Protein AF-A0A4S2H4T8-F1 (afdb_monomer_lite)

Structure (mmCIF, N/CA/C/O backbone):
data_AF-A0A4S2H4T8-F1
#
_entry.id   AF-A0A4S2H4T8-F1
#
loop_
_atom_site.group_PDB
_atom_site.id
_atom_site.type_symbol
_atom_site.label_atom_id
_atom_site.label_alt_id
_atom_site.label_comp_id
_atom_site.label_asym_id
_atom_site.label_entity_id
_atom_site.label_seq_id
_atom_site.pdbx_PDB_ins_code
_atom_site.Cartn_x
_atom_site.Cartn_y
_atom_site.Cartn_z
_atom_site.occupancy
_atom_site.B_iso_or_equiv
_atom_site.auth_seq_id
_atom_site.auth_comp_id
_atom_site.auth_asym_id
_atom_site.auth_atom_id
_atom_site.pdbx_PDB_model_num
ATOM 1 N N . MET A 1 1 ? -15.636 -6.751 12.482 1.00 60.91 1 MET A N 1
ATOM 2 C CA . MET A 1 1 ? -16.342 -6.645 11.187 1.00 60.91 1 MET A CA 1
ATOM 3 C C . MET A 1 1 ? -15.515 -7.382 10.148 1.00 60.91 1 MET A C 1
ATOM 5 O O . MET A 1 1 ? -14.313 -7.495 10.349 1.00 60.91 1 MET A O 1
ATOM 9 N N . SER A 1 2 ? -16.144 -7.923 9.103 1.00 75.00 2 SER A N 1
ATOM 10 C CA . SER A 1 2 ? -15.453 -8.589 7.992 1.00 75.00 2 SER A CA 1
ATOM 11 C C . SER A 1 2 ? -15.253 -7.618 6.833 1.00 75.00 2 SER A C 1
ATOM 13 O O . SER A 1 2 ? -16.193 -6.942 6.417 1.00 75.00 2 SER A O 1
ATOM 15 N N . ILE A 1 3 ? -14.051 -7.590 6.278 1.00 83.56 3 ILE A N 1
ATOM 16 C CA . ILE A 1 3 ? -13.720 -6.904 5.033 1.00 83.56 3 ILE A CA 1
ATOM 17 C C . ILE A 1 3 ? -14.427 -7.636 3.894 1.00 83.56 3 ILE A C 1
ATOM 19 O O . ILE A 1 3 ? -14.322 -8.852 3.773 1.00 83.56 3 ILE A O 1
ATOM 23 N N . THR A 1 4 ? -15.158 -6.902 3.063 1.00 85.06 4 THR A N 1
ATOM 24 C CA . THR A 1 4 ? -15.924 -7.460 1.932 1.00 85.06 4 THR A CA 1
ATOM 25 C C . THR A 1 4 ? -15.421 -6.983 0.573 1.00 85.06 4 THR A C 1
ATOM 27 O O . THR A 1 4 ? -15.875 -7.456 -0.462 1.00 85.06 4 THR A O 1
ATOM 30 N N . SER A 1 5 ? -14.493 -6.027 0.563 1.00 86.88 5 SER A N 1
ATOM 31 C CA . SER A 1 5 ? -13.950 -5.398 -0.640 1.00 86.88 5 SER A CA 1
ATOM 32 C C . SER A 1 5 ? -12.641 -4.707 -0.293 1.00 86.88 5 SER A C 1
ATOM 34 O O . SER A 1 5 ? -12.550 -4.108 0.780 1.00 86.88 5 SER A O 1
ATOM 36 N N . ILE A 1 6 ? -11.668 -4.713 -1.202 1.00 87.38 6 ILE A N 1
ATOM 37 C CA . ILE A 1 6 ? -10.459 -3.877 -1.080 1.00 87.38 6 ILE A CA 1
ATOM 38 C C . ILE A 1 6 ? -10.477 -2.664 -2.010 1.00 87.38 6 ILE A C 1
ATOM 40 O O . ILE A 1 6 ? -9.468 -1.990 -2.197 1.00 87.38 6 ILE A O 1
ATOM 44 N N . LYS A 1 7 ? -11.628 -2.368 -2.614 1.00 88.00 7 LYS A N 1
ATOM 45 C CA . LYS A 1 7 ? -11.803 -1.124 -3.360 1.00 88.00 7 LYS A CA 1
ATOM 46 C C . LYS A 1 7 ? -11.880 0.034 -2.362 1.00 88.00 7 LYS A C 1
ATOM 48 O O . LYS A 1 7 ? -12.702 -0.050 -1.444 1.00 88.00 7 LYS A O 1
ATOM 53 N N . PRO A 1 8 ? -11.086 1.103 -2.546 1.00 85.75 8 PRO A N 1
ATOM 54 C CA . PRO A 1 8 ? -11.212 2.285 -1.711 1.00 85.75 8 PRO A CA 1
ATOM 55 C C . PRO A 1 8 ? -12.629 2.868 -1.796 1.00 85.75 8 PRO A C 1
ATOM 57 O O . PRO A 1 8 ? -13.191 2.985 -2.891 1.00 85.75 8 PRO A O 1
ATOM 60 N N . GLY A 1 9 ? -13.198 3.204 -0.643 1.00 84.56 9 GLY A N 1
ATOM 61 C CA . GLY A 1 9 ? -14.524 3.789 -0.487 1.00 84.56 9 GLY A CA 1
ATOM 62 C C . GLY A 1 9 ? -14.617 5.258 -0.932 1.00 84.56 9 GLY A C 1
ATOM 63 O O . GLY A 1 9 ? -13.674 5.814 -1.504 1.00 84.56 9 GLY A O 1
ATOM 64 N N . PRO A 1 10 ? -15.766 5.913 -0.688 1.00 81.00 10 PRO A N 1
ATOM 65 C CA . PRO A 1 10 ? -15.984 7.318 -1.044 1.00 81.00 10 PRO A CA 1
ATOM 66 C C . PRO A 1 10 ? -15.110 8.292 -0.241 1.00 81.00 10 PRO A C 1
ATOM 68 O O . PRO A 1 10 ? -14.801 9.370 -0.734 1.00 81.00 10 PRO A O 1
ATOM 71 N N . ASP A 1 11 ? -14.670 7.904 0.957 1.00 79.62 11 ASP A N 1
ATOM 72 C CA . ASP A 1 11 ? -13.772 8.702 1.800 1.00 79.62 11 ASP A CA 1
ATOM 73 C C . ASP A 1 11 ? -12.288 8.546 1.442 1.00 79.62 11 ASP A C 1
ATOM 75 O O . ASP A 1 11 ? -11.432 9.188 2.055 1.00 79.62 11 ASP A O 1
ATOM 79 N N . ALA A 1 12 ? -11.973 7.698 0.459 1.00 85.69 12 ALA A N 1
ATOM 80 C CA . ALA A 1 12 ? -10.613 7.517 -0.014 1.00 85.69 12 ALA A CA 1
ATOM 81 C C . ALA A 1 12 ? -10.083 8.808 -0.638 1.00 85.69 12 ALA A C 1
ATOM 83 O O . ALA A 1 12 ? -10.748 9.433 -1.467 1.00 85.69 12 ALA A O 1
ATOM 84 N N . ILE A 1 13 ? -8.850 9.155 -0.303 1.00 85.38 13 ILE A N 1
ATOM 85 C CA . ILE A 1 13 ? -8.164 10.298 -0.893 1.00 85.38 13 ILE A CA 1
ATOM 86 C C . ILE A 1 13 ? -7.398 9.826 -2.114 1.00 85.38 13 ILE A C 1
ATOM 88 O O . ILE A 1 13 ? -6.761 8.777 -2.079 1.00 85.38 13 ILE A O 1
ATOM 92 N N . GLU A 1 14 ? -7.449 10.599 -3.189 1.00 83.56 14 GLU A N 1
ATOM 93 C CA . GLU A 1 14 ? -6.608 10.376 -4.354 1.00 83.56 14 GLU A CA 1
ATOM 94 C C . GLU A 1 14 ? -5.377 11.278 -4.301 1.00 83.56 14 GLU A C 1
ATOM 96 O O . GLU A 1 14 ? -5.486 12.490 -4.136 1.00 83.56 14 GLU A O 1
ATOM 101 N N . TYR A 1 15 ? -4.206 10.673 -4.461 1.00 75.81 15 TYR A N 1
ATOM 102 C CA . TYR A 1 15 ? -2.926 11.352 -4.543 1.00 75.81 15 TYR A CA 1
ATOM 103 C C . TYR A 1 15 ? -2.113 10.727 -5.680 1.00 75.81 15 TYR A C 1
ATOM 105 O O . TYR A 1 15 ? -1.809 9.538 -5.650 1.00 75.81 15 TYR A O 1
ATOM 113 N N . PHE A 1 16 ? -1.824 11.500 -6.734 1.00 71.50 16 PHE A N 1
ATOM 114 C CA . PHE A 1 16 ? -1.071 11.052 -7.921 1.00 71.50 16 PHE A CA 1
ATOM 115 C C . PHE A 1 16 ? -1.542 9.725 -8.551 1.00 71.50 16 PHE A C 1
ATOM 117 O O . PHE A 1 16 ? -0.737 8.906 -8.992 1.00 71.50 16 PHE A O 1
ATOM 124 N N . GLY A 1 17 ? -2.858 9.506 -8.632 1.00 73.31 17 GLY A N 1
ATOM 125 C CA . GLY A 1 17 ? -3.422 8.271 -9.191 1.00 73.31 17 GLY A CA 1
ATOM 126 C C . GLY A 1 17 ? -3.312 7.058 -8.258 1.00 73.31 17 GLY A C 1
ATOM 127 O O . GLY A 1 17 ? -3.576 5.926 -8.686 1.00 73.31 17 GLY A O 1
ATOM 128 N N . VAL A 1 18 ? -2.947 7.287 -6.994 1.00 80.69 18 VAL A N 1
ATOM 129 C CA . VAL A 1 18 ? -3.043 6.338 -5.887 1.00 80.69 18 VAL A CA 1
ATOM 130 C C . VAL A 1 18 ? -4.202 6.757 -4.993 1.00 80.69 18 VAL A C 1
ATOM 132 O O . VAL A 1 18 ? -4.231 7.863 -4.462 1.00 80.69 18 VAL A O 1
ATOM 135 N N . ARG A 1 19 ? -5.177 5.869 -4.816 1.00 88.75 19 ARG A N 1
ATOM 136 C CA . ARG A 1 19 ? -6.284 6.076 -3.880 1.00 88.75 19 ARG A CA 1
ATOM 137 C C . ARG A 1 19 ? -5.972 5.395 -2.560 1.00 88.75 19 ARG A C 1
ATOM 139 O O . ARG A 1 19 ? -5.690 4.200 -2.553 1.00 88.75 19 ARG A O 1
ATOM 146 N N . VAL A 1 20 ? -6.045 6.142 -1.467 1.00 88.50 20 VAL A N 1
ATOM 147 C CA . VAL A 1 20 ? -5.685 5.696 -0.121 1.00 88.50 20 VAL A CA 1
ATOM 148 C C . VAL A 1 20 ? -6.870 5.879 0.817 1.00 88.50 20 VAL A C 1
ATOM 150 O O . VAL A 1 20 ? -7.456 6.957 0.902 1.00 88.50 20 VAL A O 1
ATOM 153 N N . GLU A 1 21 ? -7.220 4.819 1.532 1.00 90.12 21 GLU A N 1
ATOM 154 C CA . GLU A 1 21 ? -8.277 4.801 2.536 1.00 90.12 21 GLU A CA 1
ATOM 155 C C . GLU A 1 21 ? -7.768 4.074 3.779 1.00 90.12 21 GLU A C 1
ATOM 157 O O . GLU A 1 21 ? -7.262 2.957 3.696 1.00 90.12 21 GLU A O 1
ATOM 162 N N . VAL A 1 22 ? -7.938 4.686 4.946 1.00 86.25 22 VAL A N 1
ATOM 163 C CA . VAL A 1 22 ? -7.794 3.980 6.217 1.00 86.25 22 VAL A CA 1
ATOM 164 C C . VAL A 1 22 ? -9.157 3.432 6.607 1.00 86.25 22 VAL A C 1
ATOM 166 O O . VAL A 1 22 ? -10.111 4.191 6.768 1.00 86.25 22 VAL A O 1
ATOM 169 N N . ARG A 1 23 ? -9.238 2.116 6.789 1.00 83.69 23 ARG A N 1
ATOM 170 C CA . ARG A 1 23 ? -10.408 1.456 7.364 1.00 83.69 23 ARG A CA 1
ATOM 171 C C . ARG A 1 23 ? -10.152 1.160 8.832 1.00 83.69 23 ARG A C 1
ATOM 173 O O . ARG A 1 23 ? -9.537 0.152 9.180 1.00 83.69 23 ARG A O 1
ATOM 180 N N . ASP A 1 24 ? -10.576 2.070 9.708 1.00 72.38 24 ASP A N 1
ATOM 181 C CA . ASP A 1 24 ? -10.285 1.964 11.145 1.00 72.38 24 ASP A CA 1
ATOM 182 C C . ASP A 1 24 ? -11.002 0.803 11.835 1.00 72.38 24 ASP A C 1
ATOM 184 O O . ASP A 1 24 ? -10.534 0.323 12.868 1.00 72.38 24 ASP A O 1
ATOM 188 N N . ASP A 1 25 ? -12.116 0.331 11.276 1.00 74.69 25 ASP A N 1
ATOM 189 C CA . ASP A 1 25 ? -12.874 -0.805 11.804 1.00 74.69 25 ASP A CA 1
ATOM 190 C C . ASP A 1 25 ? -12.081 -2.118 11.750 1.00 74.69 25 ASP A C 1
ATOM 192 O O . ASP A 1 25 ? -12.250 -2.977 12.620 1.00 74.69 25 ASP A O 1
ATOM 196 N N . CYS A 1 26 ? -11.181 -2.245 10.774 1.00 71.56 26 CYS A N 1
ATOM 197 C CA . CYS A 1 26 ? -10.247 -3.359 10.642 1.00 71.56 26 CYS A CA 1
ATOM 198 C C . CYS A 1 26 ? -8.773 -2.959 10.810 1.00 71.56 26 CYS A C 1
ATOM 200 O O . CYS A 1 26 ? -7.908 -3.828 10.749 1.00 71.56 26 CYS A O 1
ATOM 202 N N . ARG A 1 27 ? -8.484 -1.676 11.075 1.00 81.50 27 ARG A N 1
ATOM 203 C CA . ARG A 1 27 ? -7.132 -1.096 11.186 1.00 81.50 27 ARG A CA 1
ATOM 204 C C . ARG A 1 27 ? -6.235 -1.436 9.992 1.00 81.50 27 ARG A C 1
ATOM 206 O O . ARG A 1 27 ? -5.062 -1.760 10.175 1.00 81.50 27 ARG A O 1
ATOM 213 N N . ILE A 1 28 ? -6.788 -1.343 8.786 1.00 87.44 28 ILE A N 1
ATOM 214 C CA . ILE A 1 28 ? -6.065 -1.611 7.540 1.00 87.44 28 ILE A CA 1
ATOM 215 C C . ILE A 1 28 ? -5.969 -0.340 6.710 1.00 87.44 28 ILE A C 1
ATOM 217 O O . ILE A 1 28 ? -6.925 0.430 6.603 1.00 87.44 28 ILE A O 1
ATOM 221 N N . LEU A 1 29 ? -4.809 -0.155 6.089 1.00 90.00 29 LEU A N 1
ATOM 222 C CA . LEU A 1 29 ? -4.612 0.837 5.047 1.00 90.00 29 LEU A CA 1
ATOM 223 C C . LEU A 1 29 ? -4.877 0.184 3.691 1.00 90.00 29 LEU A C 1
ATOM 225 O O . LEU A 1 29 ? -4.154 -0.722 3.281 1.00 90.00 29 LEU A O 1
ATOM 229 N N . ILE A 1 30 ? -5.908 0.641 2.993 1.00 91.38 30 ILE A N 1
ATOM 230 C CA . ILE A 1 30 ? -6.222 0.213 1.635 1.00 91.38 30 ILE A CA 1
ATOM 231 C C . ILE A 1 30 ? -5.629 1.222 0.666 1.00 91.38 30 ILE A C 1
ATOM 233 O O . ILE A 1 30 ? -5.911 2.417 0.730 1.00 91.38 30 ILE A O 1
ATOM 237 N N . VAL A 1 31 ? -4.827 0.721 -0.261 1.00 90.56 31 VAL A N 1
ATOM 238 C CA . VAL A 1 31 ? -4.150 1.508 -1.281 1.00 90.56 31 VAL A CA 1
ATOM 239 C C . VAL A 1 31 ? -4.473 0.893 -2.628 1.00 90.56 31 VAL A C 1
ATOM 241 O O . VAL A 1 31 ? -4.219 -0.284 -2.855 1.00 90.56 31 VAL A O 1
ATOM 244 N N . ARG A 1 32 ? -5.001 1.683 -3.554 1.00 89.69 32 ARG A N 1
ATOM 245 C CA . ARG A 1 32 ? -5.171 1.279 -4.948 1.00 89.69 32 ARG A CA 1
ATOM 246 C C . ARG A 1 32 ? -4.309 2.156 -5.828 1.00 89.69 32 ARG A C 1
ATOM 248 O O . ARG A 1 32 ? -4.566 3.352 -5.930 1.00 89.69 32 ARG A O 1
ATOM 255 N N . ALA A 1 33 ? -3.336 1.557 -6.500 1.00 82.50 33 ALA A N 1
ATOM 256 C CA . ALA A 1 33 ? -2.512 2.256 -7.473 1.00 82.50 33 ALA A CA 1
ATOM 257 C C . ALA A 1 33 ? -3.061 2.001 -8.883 1.00 82.50 33 ALA A C 1
ATOM 259 O O . ALA A 1 33 ? -3.105 0.862 -9.352 1.00 82.50 33 ALA A O 1
ATOM 260 N N . SER A 1 34 ? -3.486 3.065 -9.565 1.00 70.56 34 SER A N 1
ATOM 261 C CA . SER A 1 34 ? -3.977 2.999 -10.955 1.00 70.56 34 SER A CA 1
ATOM 262 C C . SER A 1 34 ? -2.904 3.317 -12.001 1.00 70.56 34 SER A C 1
ATOM 264 O O . SER A 1 34 ? -3.165 3.188 -13.191 1.00 70.56 34 SER A O 1
ATOM 266 N N . GLY A 1 35 ? -1.690 3.686 -11.580 1.00 61.78 35 GLY A N 1
ATOM 267 C CA . GLY A 1 35 ? -0.545 3.841 -12.474 1.00 61.78 35 GLY A CA 1
ATOM 268 C C . GLY A 1 35 ? 0.512 4.788 -11.921 1.00 61.78 35 GLY A C 1
ATOM 269 O O . GLY A 1 35 ? 0.294 5.995 -11.861 1.00 61.78 35 GLY A O 1
ATOM 270 N N . PHE A 1 36 ? 1.684 4.254 -11.579 1.00 61.12 36 PHE A N 1
ATOM 271 C CA . PHE A 1 36 ? 2.876 5.079 -11.413 1.00 61.12 36 PHE A CA 1
ATOM 272 C C . PHE A 1 36 ? 3.364 5.466 -12.806 1.00 61.12 36 PHE A C 1
ATOM 274 O O . PHE A 1 36 ? 3.878 4.635 -13.545 1.00 61.12 36 PHE A O 1
ATOM 281 N N . GLN A 1 37 ? 3.134 6.717 -13.203 1.00 55.78 37 GLN A N 1
ATOM 282 C CA . GLN A 1 37 ? 3.526 7.175 -14.540 1.00 55.78 37 GLN A CA 1
ATOM 283 C C . GLN A 1 37 ? 5.041 7.422 -14.651 1.00 55.78 37 GLN A C 1
ATOM 285 O O . GLN A 1 37 ? 5.573 7.369 -15.753 1.00 55.78 37 GLN A O 1
ATOM 290 N N . THR A 1 38 ? 5.735 7.680 -13.531 1.00 67.00 38 THR A N 1
ATOM 291 C CA . THR A 1 38 ? 7.189 7.926 -13.470 1.00 67.00 38 THR A CA 1
ATOM 292 C C . THR A 1 38 ? 7.791 7.475 -12.124 1.00 67.00 38 THR A C 1
ATOM 294 O O . THR A 1 38 ? 7.059 7.438 -11.127 1.00 67.00 38 THR A O 1
ATOM 297 N N . PRO A 1 39 ? 9.114 7.202 -12.041 1.00 69.75 39 PRO A N 1
ATOM 298 C CA . PRO A 1 39 ? 9.801 6.900 -10.777 1.00 69.75 39 PRO A CA 1
ATOM 299 C C . PRO A 1 39 ? 9.656 7.995 -9.710 1.00 69.75 39 PRO A C 1
ATOM 301 O O . PRO A 1 39 ? 9.396 7.689 -8.550 1.00 69.75 39 PRO A O 1
ATOM 304 N N . SER A 1 40 ? 9.723 9.277 -10.093 1.00 72.25 40 SER A N 1
ATOM 305 C CA . SER A 1 40 ? 9.534 10.401 -9.158 1.00 72.25 40 SER A CA 1
ATOM 306 C C . SER A 1 40 ? 8.149 10.382 -8.507 1.00 72.25 40 SER A C 1
ATOM 308 O O . SER A 1 40 ? 8.027 10.589 -7.305 1.00 72.25 40 SER A O 1
ATOM 310 N N . ARG A 1 41 ? 7.099 10.053 -9.274 1.00 74.06 41 ARG A N 1
ATOM 311 C CA . ARG A 1 41 ? 5.743 9.914 -8.721 1.00 74.06 41 ARG A CA 1
ATOM 312 C C . ARG A 1 41 ? 5.609 8.703 -7.807 1.00 74.06 41 ARG A C 1
ATOM 314 O O . ARG A 1 41 ? 4.854 8.764 -6.844 1.00 74.06 41 ARG A O 1
ATOM 321 N N . ALA A 1 42 ? 6.324 7.615 -8.097 1.00 73.75 42 ALA A N 1
ATOM 322 C CA . ALA A 1 42 ? 6.370 6.463 -7.203 1.00 73.75 42 ALA A CA 1
ATOM 323 C C . ALA A 1 42 ? 7.019 6.835 -5.861 1.00 73.75 42 ALA A C 1
ATOM 325 O O . ALA A 1 42 ? 6.443 6.535 -4.819 1.00 73.75 42 ALA A O 1
ATOM 326 N N . SER A 1 43 ? 8.145 7.558 -5.882 1.00 77.00 43 SER A N 1
ATOM 327 C CA . SER A 1 43 ? 8.816 8.048 -4.671 1.00 77.00 43 SER A CA 1
ATOM 328 C C . SER A 1 43 ? 7.915 8.965 -3.834 1.00 77.00 43 SER A C 1
ATOM 330 O O . SER A 1 43 ? 7.706 8.683 -2.658 1.00 77.00 43 SER A O 1
ATOM 332 N N . GLU A 1 44 ? 7.266 9.969 -4.438 1.00 78.44 44 GLU A N 1
ATOM 333 C CA . GLU A 1 44 ? 6.318 10.836 -3.714 1.00 78.44 44 GLU A CA 1
ATOM 334 C C . GLU A 1 44 ? 5.145 10.049 -3.105 1.00 78.44 44 GLU A C 1
ATOM 336 O O . GLU A 1 44 ? 4.690 10.350 -2.000 1.00 78.44 44 GLU A O 1
ATOM 341 N N . CYS A 1 45 ? 4.653 9.016 -3.797 1.00 79.12 45 CYS A N 1
ATOM 342 C CA . CYS A 1 45 ? 3.621 8.141 -3.246 1.00 79.12 45 CYS A CA 1
ATOM 343 C C . CYS A 1 45 ? 4.142 7.307 -2.069 1.00 79.12 45 CYS A C 1
ATOM 345 O O . CYS A 1 45 ? 3.409 7.118 -1.100 1.00 79.12 45 CYS A O 1
ATOM 347 N N . PHE A 1 46 ? 5.379 6.808 -2.124 1.00 80.88 46 PHE A N 1
ATOM 348 C CA . PHE A 1 46 ? 5.973 6.067 -1.011 1.00 80.88 46 PHE A CA 1
ATOM 349 C C . PHE A 1 46 ? 6.207 6.955 0.212 1.00 80.88 46 PHE A C 1
ATOM 351 O O . PHE A 1 46 ? 5.885 6.529 1.318 1.00 80.88 46 PHE A O 1
ATOM 358 N N . GLU A 1 47 ? 6.678 8.191 0.027 1.00 83.75 47 GLU A N 1
ATOM 359 C CA . GLU A 1 47 ? 6.807 9.175 1.111 1.00 83.75 47 GLU A CA 1
ATOM 360 C C . GLU A 1 47 ? 5.452 9.490 1.753 1.00 83.75 47 GLU A C 1
ATOM 362 O O . GLU A 1 47 ? 5.322 9.473 2.978 1.00 83.75 47 GLU A O 1
ATOM 367 N N . PHE A 1 48 ? 4.420 9.706 0.932 1.00 84.25 48 PHE A N 1
ATOM 368 C CA . PHE A 1 48 ? 3.063 9.916 1.428 1.00 84.25 48 PHE A CA 1
ATOM 369 C C . PHE A 1 48 ? 2.565 8.711 2.240 1.00 84.25 48 PHE A C 1
ATOM 371 O O . PHE A 1 48 ? 2.072 8.876 3.355 1.00 84.25 48 PHE A O 1
ATOM 378 N N . LEU A 1 49 ? 2.716 7.488 1.716 1.00 84.19 49 LEU A N 1
ATOM 379 C CA . LEU A 1 49 ? 2.301 6.268 2.415 1.00 84.19 49 LEU A CA 1
ATOM 380 C C . LEU A 1 49 ? 3.086 6.050 3.715 1.00 84.19 49 LEU A C 1
ATOM 382 O O . LEU A 1 49 ? 2.491 5.641 4.711 1.00 84.19 49 LEU A O 1
ATOM 386 N N . GLN A 1 50 ? 4.385 6.354 3.734 1.00 85.19 50 GLN A N 1
ATOM 387 C CA . GLN A 1 50 ? 5.204 6.322 4.944 1.00 85.19 50 GLN A CA 1
ATOM 388 C C . GLN A 1 50 ? 4.629 7.257 6.021 1.00 85.19 50 GLN A C 1
ATOM 390 O O . GLN A 1 50 ? 4.370 6.804 7.138 1.00 85.19 50 GLN A O 1
ATOM 395 N N . GLU A 1 51 ? 4.356 8.521 5.683 1.00 85.69 51 GLU A N 1
ATOM 396 C CA . GLU A 1 51 ? 3.815 9.506 6.632 1.00 85.69 51 GLU A CA 1
ATOM 397 C C . GLU A 1 51 ? 2.424 9.078 7.149 1.00 85.69 51 GLU A C 1
ATOM 399 O O . GLU A 1 51 ? 2.123 9.208 8.338 1.00 85.69 51 GLU A O 1
ATOM 404 N N . VAL A 1 52 ? 1.593 8.456 6.299 1.00 84.44 52 VAL A N 1
ATOM 405 C CA . VAL A 1 52 ? 0.315 7.857 6.728 1.00 84.44 52 VAL A CA 1
ATOM 406 C C . VAL A 1 52 ? 0.527 6.743 7.758 1.00 84.44 52 VAL A C 1
ATOM 408 O O . VAL A 1 52 ? -0.169 6.706 8.777 1.00 84.44 52 VAL A O 1
ATOM 411 N N . LEU A 1 53 ? 1.461 5.822 7.520 1.00 83.56 53 LEU A N 1
ATOM 412 C CA . LEU A 1 53 ? 1.723 4.693 8.422 1.00 83.56 53 LEU A CA 1
ATOM 413 C C . LEU A 1 53 ? 2.307 5.143 9.765 1.00 83.56 53 LEU A C 1
ATOM 415 O O . LEU A 1 53 ? 1.983 4.559 10.803 1.00 83.56 53 LEU A O 1
ATOM 419 N N . GLU A 1 54 ? 3.149 6.174 9.758 1.00 83.12 54 GLU A N 1
ATOM 420 C CA . GLU A 1 54 ? 3.709 6.780 10.967 1.00 83.12 54 GLU A CA 1
ATOM 421 C C . GLU A 1 54 ? 2.618 7.453 11.809 1.00 83.12 54 GLU A C 1
ATOM 423 O O . GLU A 1 54 ? 2.510 7.177 13.004 1.00 83.12 54 GLU A O 1
ATOM 428 N N . LEU A 1 55 ? 1.757 8.265 11.184 1.00 82.00 55 LEU A N 1
ATOM 429 C CA . LEU A 1 55 ? 0.706 9.010 11.887 1.00 82.00 55 LEU A CA 1
ATOM 430 C C . LEU A 1 55 ? -0.435 8.121 12.397 1.00 82.00 55 LEU A C 1
ATOM 432 O O . LEU A 1 55 ? -1.010 8.392 13.451 1.00 82.00 55 LEU A O 1
ATOM 436 N N . THR A 1 56 ? -0.792 7.073 11.652 1.00 79.75 56 THR A N 1
ATOM 437 C CA . THR A 1 56 ? -1.919 6.187 12.005 1.00 79.75 56 THR A CA 1
ATOM 438 C C . THR A 1 56 ? -1.500 5.005 12.880 1.00 79.75 56 THR A C 1
ATOM 440 O O . THR A 1 56 ? -2.338 4.391 13.546 1.00 79.75 56 THR A O 1
ATOM 443 N N . GLY A 1 57 ? -0.214 4.638 12.864 1.00 82.38 57 GLY A N 1
ATOM 444 C CA . GLY A 1 57 ? 0.290 3.428 13.513 1.00 82.38 57 GLY A CA 1
ATOM 445 C C . GLY A 1 57 ? -0.288 2.132 12.931 1.00 82.38 57 GLY A C 1
ATOM 446 O O . GLY A 1 57 ? -0.250 1.091 13.593 1.00 82.38 57 GLY A O 1
ATOM 447 N N . ILE A 1 58 ? -0.870 2.185 11.730 1.00 85.00 58 ILE A N 1
ATOM 448 C CA . ILE A 1 58 ? -1.388 1.014 11.020 1.00 85.00 58 ILE A CA 1
ATOM 449 C C . ILE A 1 58 ? -0.221 0.174 10.502 1.00 85.00 58 ILE A C 1
ATOM 451 O O . ILE A 1 58 ? 0.819 0.693 10.096 1.00 85.00 58 ILE A O 1
ATOM 455 N N . ARG A 1 59 ? -0.386 -1.151 10.565 1.00 87.31 59 ARG A N 1
ATOM 456 C CA . ARG A 1 59 ? 0.647 -2.127 10.184 1.00 87.31 59 ARG A CA 1
ATOM 457 C C . ARG A 1 59 ? 0.179 -3.161 9.175 1.00 87.31 59 ARG A C 1
ATOM 459 O O . ARG A 1 59 ? 1.020 -3.884 8.660 1.00 87.31 59 ARG A O 1
ATOM 466 N N . ASP A 1 60 ? -1.115 -3.226 8.888 1.00 89.94 60 ASP A N 1
ATOM 467 C CA . ASP A 1 60 ? -1.664 -4.117 7.874 1.00 89.94 60 ASP A CA 1
ATOM 468 C C . ASP A 1 60 ? -2.083 -3.265 6.661 1.00 89.94 60 ASP A C 1
ATOM 470 O O . ASP A 1 60 ? -2.854 -2.308 6.786 1.00 89.94 60 ASP A O 1
ATOM 474 N N . LEU A 1 61 ? -1.521 -3.575 5.493 1.00 91.62 61 LEU A N 1
ATOM 475 C CA . LEU A 1 61 ? -1.716 -2.837 4.247 1.00 91.62 61 LEU A CA 1
ATOM 476 C C . LEU A 1 61 ? -2.302 -3.757 3.180 1.00 91.62 61 LEU A C 1
ATOM 478 O O . LEU A 1 61 ? -1.768 -4.836 2.940 1.00 91.62 61 LEU A O 1
ATOM 482 N N . ALA A 1 62 ? -3.339 -3.303 2.486 1.00 93.38 62 ALA A N 1
ATOM 483 C CA . ALA A 1 62 ? -3.875 -3.956 1.299 1.00 93.38 62 ALA A CA 1
ATOM 484 C C . ALA A 1 62 ? -3.573 -3.097 0.064 1.00 93.38 62 ALA A C 1
ATOM 486 O O . ALA A 1 62 ? -4.081 -1.984 -0.055 1.00 93.38 62 ALA A O 1
ATOM 487 N N . LEU A 1 63 ? -2.746 -3.609 -0.848 1.00 90.50 63 LEU A N 1
ATOM 488 C CA . LEU A 1 63 ? -2.318 -2.934 -2.070 1.00 90.50 63 LEU A CA 1
ATOM 489 C C . LEU A 1 63 ? -3.022 -3.550 -3.291 1.00 90.50 63 LEU A C 1
ATOM 491 O O . LEU A 1 63 ? -2.689 -4.655 -3.713 1.00 90.50 63 LEU A O 1
ATOM 495 N N . ASP A 1 64 ? -3.967 -2.833 -3.897 1.00 90.38 64 ASP A N 1
ATOM 496 C CA . ASP A 1 64 ? -4.546 -3.182 -5.198 1.00 90.38 64 ASP A CA 1
ATOM 497 C C . ASP A 1 64 ? -3.689 -2.600 -6.327 1.00 90.38 64 ASP A C 1
ATOM 499 O O . ASP A 1 64 ? -3.721 -1.400 -6.620 1.00 90.38 64 ASP A O 1
ATOM 503 N N . LEU A 1 65 ? -2.917 -3.482 -6.960 1.00 84.94 65 LEU A N 1
ATOM 504 C CA . LEU A 1 65 ? -1.950 -3.186 -8.014 1.00 84.94 65 LEU A CA 1
ATOM 505 C C . LEU A 1 65 ? -2.390 -3.769 -9.369 1.00 84.94 65 LEU A C 1
ATOM 507 O O . LEU A 1 65 ? -1.617 -3.744 -10.326 1.00 84.94 65 LEU A O 1
ATOM 511 N N . ARG A 1 66 ? -3.632 -4.271 -9.495 1.00 83.94 66 ARG A N 1
ATOM 512 C CA . ARG A 1 66 ? -4.154 -4.920 -10.722 1.00 83.94 66 ARG A CA 1
ATOM 513 C C . ARG A 1 66 ? -4.129 -4.034 -11.962 1.00 83.94 66 ARG A C 1
ATOM 515 O O . ARG A 1 66 ? -4.086 -4.551 -13.075 1.00 83.94 66 ARG A O 1
ATOM 522 N N . HIS A 1 67 ? -4.235 -2.727 -11.755 1.00 77.62 67 HIS A N 1
ATOM 523 C CA . HIS A 1 67 ? -4.288 -1.716 -12.811 1.00 77.62 67 HIS A CA 1
ATOM 524 C C . HIS A 1 67 ? -3.044 -0.838 -12.846 1.00 77.62 67 HIS A C 1
ATOM 526 O O . HIS A 1 67 ? -2.957 0.049 -13.688 1.00 77.62 67 HIS A O 1
ATOM 532 N N . ALA A 1 68 ? -2.095 -1.060 -11.940 1.00 73.44 68 ALA A N 1
ATOM 533 C CA . ALA A 1 68 ? -0.850 -0.330 -11.986 1.00 73.44 68 ALA A CA 1
ATOM 534 C C . ALA A 1 68 ? -0.085 -0.740 -13.253 1.00 73.44 68 ALA A C 1
ATOM 536 O O . ALA A 1 68 ? -0.010 -1.913 -13.618 1.00 73.44 68 ALA A O 1
ATOM 537 N N . TYR A 1 69 ? 0.459 0.249 -13.951 1.00 64.44 69 TYR A N 1
ATOM 538 C CA . TYR A 1 69 ? 1.362 0.026 -15.068 1.00 64.44 69 TYR A CA 1
ATOM 539 C C . TYR A 1 69 ? 2.739 -0.338 -14.490 1.00 64.44 69 TYR A C 1
ATOM 541 O O . TYR A 1 69 ? 3.463 0.528 -14.014 1.00 64.44 69 TYR A O 1
ATOM 549 N N . TRP A 1 70 ? 3.067 -1.636 -14.485 1.00 58.69 70 TRP A N 1
ATOM 550 C CA . TRP A 1 70 ? 4.344 -2.192 -14.000 1.00 58.69 70 TRP A CA 1
ATOM 551 C C . TRP A 1 70 ? 5.506 -2.332 -15.011 1.00 58.69 70 TRP A C 1
ATOM 553 O O . TRP A 1 70 ? 6.572 -2.768 -14.578 1.00 58.69 70 TRP A O 1
ATOM 563 N N . PRO A 1 71 ? 5.409 -2.021 -16.320 1.00 42.78 71 PRO A N 1
ATOM 564 C CA . PRO A 1 71 ? 6.452 -2.422 -17.268 1.00 42.78 71 PRO A CA 1
ATOM 565 C C . PRO A 1 71 ? 7.695 -1.519 -17.260 1.00 42.78 71 PRO A C 1
ATOM 567 O O . PRO A 1 71 ? 8.571 -1.697 -18.094 1.00 42.78 71 PRO A O 1
ATOM 570 N N . ALA A 1 72 ? 7.802 -0.583 -16.317 1.00 44.75 72 ALA A N 1
ATOM 571 C CA . ALA A 1 72 ? 9.001 0.221 -16.108 1.00 44.75 72 ALA A CA 1
ATOM 572 C C . ALA A 1 72 ? 9.376 0.310 -14.622 1.00 44.75 72 ALA A C 1
ATOM 574 O O . ALA A 1 72 ? 9.865 1.341 -14.167 1.00 44.75 72 ALA A O 1
ATOM 575 N N . ILE A 1 73 ? 9.197 -0.778 -13.859 1.00 50.28 73 ILE A N 1
ATOM 576 C CA . ILE A 1 73 ? 10.181 -1.054 -12.804 1.00 50.28 73 ILE A CA 1
ATOM 577 C C . ILE A 1 73 ? 11.471 -1.406 -13.535 1.00 50.28 73 ILE A C 1
ATOM 579 O O . ILE A 1 73 ? 11.776 -2.569 -13.780 1.00 50.28 73 ILE A O 1
ATOM 583 N N . SER A 1 74 ? 12.165 -0.354 -13.967 1.00 52.50 74 SER A N 1
ATOM 584 C CA . SER A 1 74 ? 13.600 -0.399 -14.144 1.00 52.50 74 SER A CA 1
ATOM 585 C C . SER A 1 74 ? 14.220 -0.837 -12.819 1.00 52.50 74 SER A C 1
ATOM 587 O O . SER A 1 74 ? 13.593 -0.751 -11.753 1.00 52.50 74 SER A O 1
ATOM 589 N N . ASP A 1 75 ? 15.473 -1.263 -12.872 1.00 57.19 75 ASP A N 1
ATOM 590 C CA . ASP A 1 75 ? 16.283 -1.525 -11.685 1.00 57.19 75 ASP A CA 1
ATOM 591 C C . ASP A 1 75 ? 16.303 -0.343 -10.682 1.00 57.19 75 ASP A C 1
ATOM 593 O O . ASP A 1 75 ? 16.726 -0.529 -9.546 1.00 57.19 75 ASP A O 1
ATOM 597 N N . ASP A 1 76 ? 15.771 0.837 -11.037 1.00 65.31 76 ASP A N 1
ATOM 598 C CA . ASP A 1 76 ? 15.749 2.058 -10.225 1.00 65.31 76 ASP A CA 1
ATOM 599 C C . ASP A 1 76 ? 14.607 2.135 -9.191 1.00 65.31 76 ASP A C 1
ATOM 601 O O . ASP A 1 76 ? 14.753 2.808 -8.171 1.00 65.31 76 ASP A O 1
ATOM 605 N N . ILE A 1 77 ? 13.461 1.462 -9.392 1.00 70.19 77 ILE A N 1
ATOM 606 C CA . ILE A 1 77 ? 12.334 1.557 -8.431 1.00 70.19 77 ILE A CA 1
ATOM 607 C C . ILE A 1 77 ? 12.518 0.616 -7.233 1.00 70.19 77 ILE A C 1
ATOM 609 O O . ILE A 1 77 ? 12.104 0.946 -6.121 1.00 70.19 77 ILE A O 1
ATOM 613 N N . ALA A 1 78 ? 13.140 -0.549 -7.418 1.00 73.19 78 ALA A N 1
ATOM 614 C CA . ALA A 1 78 ? 13.354 -1.488 -6.316 1.00 73.19 78 ALA A CA 1
ATOM 615 C C . ALA A 1 78 ? 14.245 -0.913 -5.186 1.00 73.19 78 ALA A C 1
ATOM 617 O O . ALA A 1 78 ? 13.884 -1.107 -4.022 1.00 73.19 78 ALA A O 1
ATOM 618 N N . PRO A 1 79 ? 15.336 -0.171 -5.473 1.00 76.38 79 PRO A N 1
ATOM 619 C CA . PRO A 1 79 ? 16.083 0.589 -4.472 1.00 76.38 79 PRO A CA 1
ATOM 620 C C . PRO A 1 79 ? 15.212 1.594 -3.716 1.00 76.38 79 PRO A C 1
ATOM 622 O O . PRO A 1 79 ? 15.231 1.587 -2.489 1.00 76.38 79 PRO A O 1
ATOM 625 N N . LEU A 1 80 ? 14.378 2.373 -4.418 1.00 77.50 80 LEU A N 1
ATOM 626 C CA . LEU A 1 80 ? 13.460 3.334 -3.789 1.00 77.50 80 LEU A CA 1
ATOM 627 C C . LEU A 1 80 ? 12.488 2.636 -2.829 1.00 77.50 80 LEU A C 1
ATOM 629 O O . LEU A 1 80 ? 12.322 3.060 -1.687 1.00 77.50 80 LEU A O 1
ATOM 633 N N . ILE A 1 81 ? 11.889 1.519 -3.256 1.00 78.88 81 ILE A N 1
ATOM 634 C CA . ILE A 1 81 ? 11.035 0.696 -2.387 1.00 78.88 81 ILE A CA 1
ATOM 635 C C . ILE A 1 81 ? 11.809 0.258 -1.141 1.00 78.88 81 ILE A C 1
ATOM 637 O O . ILE A 1 81 ? 11.260 0.302 -0.046 1.00 78.88 81 ILE A O 1
ATOM 641 N N . GLY A 1 82 ? 13.076 -0.136 -1.290 1.00 79.19 82 GLY A N 1
ATOM 642 C CA . GLY A 1 82 ? 13.932 -0.540 -0.175 1.00 79.19 82 GLY A CA 1
ATOM 643 C C . GLY A 1 82 ? 14.226 0.579 0.808 1.00 79.19 82 GLY A C 1
ATOM 644 O O . GLY A 1 82 ? 14.085 0.374 2.013 1.00 79.19 82 GLY A O 1
ATOM 645 N N . GLU A 1 83 ? 14.574 1.761 0.308 1.00 84.12 83 GLU A N 1
ATOM 646 C CA . GLU A 1 83 ? 14.830 2.934 1.142 1.00 84.12 83 GLU A CA 1
ATOM 647 C C . GLU A 1 83 ? 13.603 3.338 1.959 1.00 84.12 83 GLU A C 1
ATOM 649 O O . GLU A 1 83 ? 13.735 3.668 3.137 1.00 84.12 83 GLU A O 1
ATOM 654 N N . HIS A 1 84 ? 12.409 3.304 1.363 1.00 83.31 84 HIS A N 1
ATOM 655 C CA . HIS A 1 84 ? 11.175 3.637 2.076 1.00 83.31 84 HIS A CA 1
ATOM 656 C C . HIS A 1 84 ? 10.731 2.519 3.024 1.00 83.31 84 HIS A C 1
ATOM 658 O O . HIS A 1 84 ? 10.341 2.798 4.157 1.00 83.31 84 HIS A O 1
ATOM 664 N N . ALA A 1 85 ? 10.840 1.256 2.606 1.00 83.38 85 ALA A N 1
ATOM 665 C CA . ALA A 1 85 ? 10.506 0.102 3.438 1.00 83.38 85 ALA A CA 1
ATOM 666 C C . ALA A 1 85 ? 11.344 0.060 4.724 1.00 83.38 85 ALA A C 1
ATOM 668 O O . ALA A 1 85 ? 10.811 -0.165 5.804 1.00 83.38 85 ALA A O 1
ATOM 669 N N . ALA A 1 86 ? 12.640 0.369 4.634 1.00 84.94 86 ALA A N 1
ATOM 670 C CA . ALA A 1 86 ? 13.532 0.390 5.792 1.00 84.94 86 ALA A CA 1
ATOM 671 C C . ALA A 1 86 ? 13.204 1.493 6.820 1.00 84.94 86 ALA A C 1
ATOM 673 O O . ALA A 1 86 ? 13.621 1.394 7.973 1.00 84.94 86 ALA A O 1
ATOM 674 N N . LYS A 1 87 ? 12.476 2.546 6.421 1.00 85.44 87 LYS A N 1
ATOM 675 C CA . LYS A 1 87 ? 12.120 3.674 7.301 1.00 85.44 87 LYS A CA 1
ATOM 676 C C . LYS A 1 87 ? 10.874 3.405 8.143 1.00 85.44 87 LYS A C 1
ATOM 678 O O . LYS A 1 87 ? 10.667 4.085 9.146 1.00 85.44 87 LYS A O 1
ATOM 683 N N . ILE A 1 88 ? 10.053 2.425 7.766 1.00 82.94 88 ILE A N 1
ATOM 684 C CA . ILE A 1 88 ? 8.827 2.091 8.492 1.00 82.94 88 ILE A CA 1
ATOM 685 C C . ILE A 1 88 ? 9.006 0.818 9.329 1.00 82.94 88 ILE A C 1
ATOM 687 O O . ILE A 1 88 ? 9.682 -0.119 8.908 1.00 82.94 88 ILE A O 1
ATOM 691 N N . PRO A 1 89 ? 8.374 0.726 10.513 1.00 83.56 89 PRO A N 1
ATOM 692 C CA . PRO A 1 89 ? 8.359 -0.520 11.267 1.00 83.56 89 PRO A CA 1
ATOM 693 C C . PRO A 1 89 ? 7.752 -1.670 10.463 1.00 83.56 89 PRO A C 1
ATOM 695 O O . PRO A 1 89 ? 6.871 -1.458 9.623 1.00 83.56 89 PRO A O 1
ATOM 698 N N . ALA A 1 90 ? 8.182 -2.893 10.786 1.00 86.38 90 ALA A N 1
ATOM 699 C CA . ALA A 1 90 ? 7.709 -4.112 10.143 1.00 86.38 90 ALA A CA 1
ATOM 700 C C . ALA A 1 90 ? 6.175 -4.131 10.027 1.00 86.38 90 ALA A C 1
ATOM 702 O O . ALA A 1 90 ? 5.434 -3.879 10.983 1.00 86.38 90 ALA A O 1
ATOM 703 N N . ALA A 1 91 ? 5.718 -4.434 8.819 1.00 89.31 91 ALA A N 1
ATOM 704 C CA . ALA A 1 91 ? 4.329 -4.334 8.395 1.00 89.31 91 ALA A CA 1
ATOM 705 C C . ALA A 1 91 ? 3.944 -5.592 7.619 1.00 89.31 91 ALA A C 1
ATOM 707 O O . ALA A 1 91 ? 4.811 -6.288 7.082 1.00 89.31 91 ALA A O 1
ATOM 708 N N . ARG A 1 92 ? 2.646 -5.877 7.561 1.00 91.44 92 ARG A N 1
ATOM 709 C CA . ARG A 1 92 ? 2.082 -6.928 6.718 1.00 91.44 92 ARG A CA 1
ATOM 710 C C . ARG A 1 92 ? 1.469 -6.291 5.488 1.00 91.44 92 ARG A C 1
ATOM 712 O O . ARG A 1 92 ? 0.675 -5.360 5.600 1.00 91.44 92 ARG A O 1
ATOM 719 N N . ILE A 1 93 ? 1.851 -6.789 4.327 1.00 92.31 93 ILE A N 1
ATOM 720 C CA . ILE A 1 93 ? 1.509 -6.206 3.040 1.00 92.31 93 ILE A CA 1
ATOM 721 C C . ILE A 1 93 ? 0.834 -7.291 2.210 1.00 92.31 93 ILE A C 1
ATOM 723 O O . ILE A 1 93 ? 1.460 -8.277 1.832 1.00 92.31 93 ILE A O 1
ATOM 727 N N . PHE A 1 94 ? -0.445 -7.086 1.924 1.00 93.50 94 PHE A N 1
ATOM 728 C CA . PHE A 1 94 ? -1.261 -7.950 1.086 1.00 93.50 94 PHE A CA 1
ATOM 729 C C . PHE A 1 94 ? -1.367 -7.310 -0.294 1.00 93.50 94 PHE A C 1
ATOM 731 O O . PHE A 1 94 ? -1.925 -6.223 -0.433 1.00 93.50 94 PHE A O 1
ATOM 738 N N . ILE A 1 95 ? -0.820 -7.955 -1.317 1.00 91.00 95 ILE A N 1
ATOM 739 C CA . ILE A 1 95 ? -0.757 -7.425 -2.681 1.00 91.00 95 ILE A CA 1
ATOM 740 C C . ILE A 1 95 ? -1.772 -8.156 -3.553 1.00 91.00 95 ILE A C 1
ATOM 742 O O . ILE A 1 95 ? -1.732 -9.379 -3.645 1.00 91.00 95 ILE A O 1
ATOM 746 N N . LEU A 1 96 ? -2.639 -7.413 -4.241 1.00 91.06 96 LEU A N 1
ATOM 747 C CA . LEU A 1 96 ? -3.472 -7.926 -5.326 1.00 91.06 96 LEU A CA 1
ATOM 748 C C . LEU A 1 96 ? -2.899 -7.489 -6.674 1.00 91.06 96 LEU A C 1
ATOM 750 O O . LEU A 1 96 ? -2.886 -6.297 -6.985 1.00 91.06 96 LEU A O 1
ATOM 754 N N . CYS A 1 97 ? -2.472 -8.432 -7.509 1.00 86.31 97 CYS A N 1
ATOM 755 C CA . CYS A 1 97 ? -1.930 -8.134 -8.838 1.00 86.31 97 CYS A CA 1
ATOM 756 C C . CYS A 1 97 ? -2.402 -9.146 -9.895 1.00 86.31 97 CYS A C 1
ATOM 758 O O . CYS A 1 97 ? -2.747 -10.277 -9.582 1.00 86.31 97 CYS A O 1
ATOM 760 N N . ARG A 1 98 ? -2.443 -8.740 -11.175 1.00 79.06 98 ARG A N 1
ATOM 761 C CA . ARG A 1 98 ? -2.828 -9.640 -12.287 1.00 79.06 98 ARG A CA 1
ATOM 762 C C . ARG A 1 98 ? -1.683 -10.533 -12.768 1.00 79.06 98 ARG A C 1
ATOM 764 O O . ARG A 1 98 ? -1.936 -11.590 -13.327 1.00 79.06 98 ARG A O 1
ATOM 771 N N . CYS A 1 99 ? -0.445 -10.086 -12.585 1.00 68.38 99 CYS A N 1
ATOM 772 C CA . CYS A 1 99 ? 0.760 -10.817 -12.949 1.00 68.38 99 CYS A CA 1
ATOM 773 C C . CYS A 1 99 ? 1.645 -10.901 -11.707 1.00 68.38 99 CYS A C 1
ATOM 775 O O . CYS A 1 99 ? 2.181 -9.888 -11.258 1.00 68.38 99 CYS A O 1
ATOM 777 N N . THR A 1 100 ? 1.749 -12.095 -11.130 1.00 62.66 100 THR A N 1
ATOM 778 C CA . THR A 1 100 ? 2.500 -12.346 -9.894 1.00 62.66 100 THR A CA 1
ATOM 779 C C . THR A 1 100 ? 4.008 -12.461 -10.117 1.00 62.66 100 THR A C 1
ATOM 781 O O . THR A 1 100 ? 4.738 -12.492 -9.136 1.00 62.66 100 THR A O 1
ATOM 784 N N . HIS A 1 101 ? 4.473 -12.500 -11.374 1.00 66.44 101 HIS A N 1
ATOM 785 C CA . HIS A 1 101 ? 5.852 -12.858 -11.736 1.00 66.44 101 HIS A CA 1
ATOM 786 C C . HIS A 1 101 ? 6.459 -11.930 -12.795 1.00 66.44 101 HIS A C 1
ATOM 788 O O . HIS A 1 101 ? 6.975 -12.381 -13.817 1.00 66.44 101 HIS A O 1
ATOM 794 N N . SER A 1 102 ? 6.383 -10.614 -12.581 1.00 71.25 102 SER A N 1
ATOM 795 C CA . SER A 1 102 ? 7.264 -9.701 -13.314 1.00 71.25 102 SER A CA 1
ATOM 796 C C . SER A 1 102 ? 8.589 -9.543 -12.552 1.00 71.25 102 SER A C 1
ATOM 798 O O . SER A 1 102 ? 8.559 -9.445 -11.322 1.00 71.25 102 SER A O 1
ATOM 800 N N . PRO A 1 103 ? 9.748 -9.450 -13.235 1.00 73.06 103 PRO A N 1
ATOM 801 C CA . PRO A 1 103 ? 11.043 -9.277 -12.569 1.00 73.06 103 PRO A CA 1
ATOM 802 C C . PRO A 1 103 ? 11.075 -8.098 -11.584 1.00 73.06 103 PRO A C 1
ATOM 804 O O . PRO A 1 103 ? 11.613 -8.208 -10.483 1.00 73.06 103 PRO A O 1
ATOM 807 N N . GLY A 1 104 ? 10.428 -6.985 -11.945 1.00 74.75 104 GLY A N 1
ATOM 808 C CA . GLY A 1 104 ? 10.304 -5.815 -11.080 1.00 74.75 104 GLY A CA 1
ATOM 809 C C . GLY A 1 104 ? 9.454 -6.053 -9.827 1.00 74.75 104 GLY A C 1
ATOM 810 O O . GLY A 1 104 ? 9.831 -5.613 -8.741 1.00 74.75 104 GLY A O 1
ATOM 811 N N . MET A 1 105 ? 8.342 -6.788 -9.945 1.00 77.19 105 MET A N 1
ATOM 812 C CA . MET A 1 105 ? 7.510 -7.170 -8.797 1.00 77.19 105 MET A CA 1
ATOM 813 C C . MET A 1 105 ? 8.266 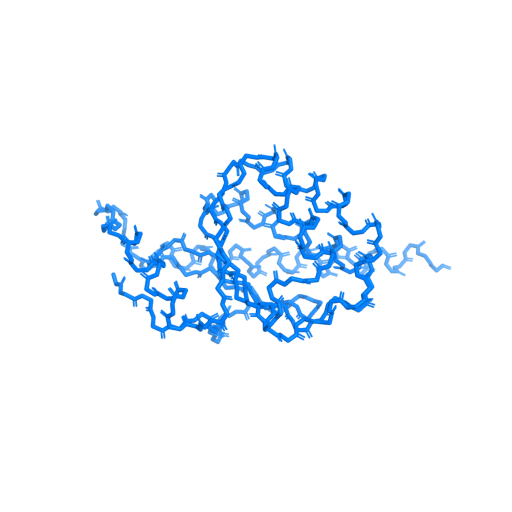-8.122 -7.863 1.00 77.19 105 MET A C 1
ATOM 815 O O . MET A 1 105 ? 8.280 -7.909 -6.652 1.00 77.19 105 MET A O 1
ATOM 819 N N . ASP A 1 106 ? 8.952 -9.126 -8.411 1.00 82.69 106 ASP A N 1
ATOM 820 C CA . ASP A 1 106 ? 9.744 -10.076 -7.623 1.00 82.69 106 ASP A CA 1
ATO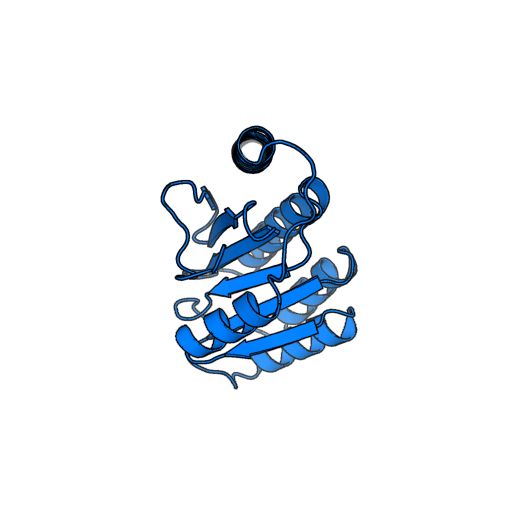M 821 C C . ASP A 1 106 ? 10.891 -9.381 -6.875 1.00 82.69 106 ASP A C 1
ATOM 823 O O . ASP A 1 106 ? 11.184 -9.709 -5.719 1.00 82.69 106 ASP A O 1
ATOM 827 N N . SER A 1 107 ? 11.534 -8.400 -7.517 1.00 81.75 107 SER A N 1
ATOM 828 C CA . SER A 1 107 ? 12.551 -7.554 -6.888 1.00 81.75 107 SER A CA 1
ATOM 829 C C . SER A 1 107 ? 11.957 -6.731 -5.740 1.00 81.75 107 SER A C 1
ATOM 831 O O . SER A 1 107 ? 12.450 -6.803 -4.613 1.00 81.75 107 SER A O 1
ATOM 833 N N . ALA A 1 108 ? 10.831 -6.047 -5.973 1.00 80.44 108 ALA A N 1
ATOM 834 C CA . ALA A 1 108 ? 10.127 -5.274 -4.951 1.00 80.44 108 ALA A CA 1
ATOM 835 C C . ALA A 1 108 ? 9.704 -6.130 -3.744 1.00 80.44 108 ALA A C 1
ATOM 837 O O . ALA A 1 108 ? 9.974 -5.766 -2.598 1.00 80.44 108 ALA A O 1
ATOM 838 N N . ILE A 1 109 ? 9.101 -7.301 -3.982 1.00 86.25 109 ILE A N 1
ATOM 839 C CA . ILE A 1 109 ? 8.693 -8.240 -2.924 1.00 86.25 109 ILE A CA 1
ATOM 840 C C . ILE A 1 109 ? 9.905 -8.682 -2.101 1.00 86.25 109 ILE A C 1
ATOM 842 O O . ILE A 1 109 ? 9.851 -8.717 -0.870 1.00 86.25 109 ILE A O 1
ATOM 846 N N . ARG A 1 110 ? 11.013 -9.023 -2.766 1.00 88.31 110 ARG A N 1
ATOM 847 C CA . ARG A 1 110 ? 12.249 -9.443 -2.096 1.00 88.31 110 ARG A CA 1
ATOM 848 C C . ARG A 1 110 ? 12.817 -8.330 -1.227 1.00 88.31 110 ARG A C 1
ATOM 850 O O . ARG A 1 110 ? 13.238 -8.599 -0.104 1.00 88.31 110 ARG A O 1
ATOM 857 N N . THR A 1 111 ? 12.803 -7.101 -1.725 1.00 88.00 111 THR A N 1
ATOM 858 C CA . THR A 1 111 ? 13.247 -5.918 -0.990 1.00 88.00 111 THR A CA 1
ATOM 859 C C . THR A 1 111 ? 12.384 -5.661 0.245 1.00 88.00 111 THR A C 1
ATOM 861 O O . THR A 1 111 ? 12.925 -5.513 1.339 1.00 88.00 111 THR A O 1
ATOM 864 N N . LEU A 1 112 ? 11.055 -5.723 0.117 1.00 89.19 112 LEU A N 1
ATOM 865 C CA . LEU A 1 112 ? 10.134 -5.584 1.251 1.00 89.19 112 LEU A CA 1
ATOM 866 C C . LEU A 1 112 ? 10.372 -6.663 2.318 1.00 89.19 112 LEU A C 1
ATOM 868 O O . LEU A 1 112 ? 10.459 -6.364 3.507 1.00 89.19 112 LEU A O 1
ATOM 872 N N . ARG A 1 113 ? 10.549 -7.922 1.904 1.00 92.44 113 ARG A N 1
ATOM 873 C CA . ARG A 1 113 ? 10.850 -9.024 2.832 1.00 92.44 113 ARG A CA 1
ATOM 874 C C . ARG A 1 113 ? 12.194 -8.840 3.538 1.00 92.44 113 ARG A C 1
ATOM 876 O O . ARG A 1 113 ? 12.289 -9.109 4.731 1.00 92.44 113 ARG A O 1
ATOM 883 N N . ARG A 1 114 ? 13.222 -8.348 2.836 1.00 91.06 114 ARG A N 1
ATOM 884 C CA . ARG A 1 114 ? 14.536 -8.027 3.429 1.00 91.06 114 ARG A CA 1
ATOM 885 C C . ARG A 1 114 ? 14.461 -6.903 4.461 1.00 91.06 114 ARG A C 1
ATOM 887 O O . ARG A 1 114 ? 15.193 -6.958 5.440 1.00 91.06 114 ARG A O 1
ATOM 894 N N . ALA A 1 115 ? 13.560 -5.939 4.276 1.00 88.56 115 ALA A N 1
ATOM 895 C CA . ALA A 1 115 ? 13.274 -4.898 5.264 1.00 88.56 115 ALA A CA 1
ATOM 896 C C . ALA A 1 115 ? 12.445 -5.402 6.471 1.00 88.56 115 ALA A C 1
ATOM 898 O O . ALA A 1 115 ? 12.131 -4.631 7.371 1.00 88.56 115 ALA A O 1
ATOM 899 N N . GLY A 1 116 ? 12.098 -6.696 6.523 1.00 91.19 116 GLY A N 1
ATOM 900 C CA . GLY A 1 116 ? 11.372 -7.307 7.640 1.00 91.19 116 GLY A CA 1
ATOM 901 C C . GLY A 1 116 ? 9.848 -7.294 7.494 1.00 91.19 116 GLY A C 1
ATOM 902 O O . GLY A 1 116 ? 9.145 -7.641 8.443 1.00 91.19 116 GLY A O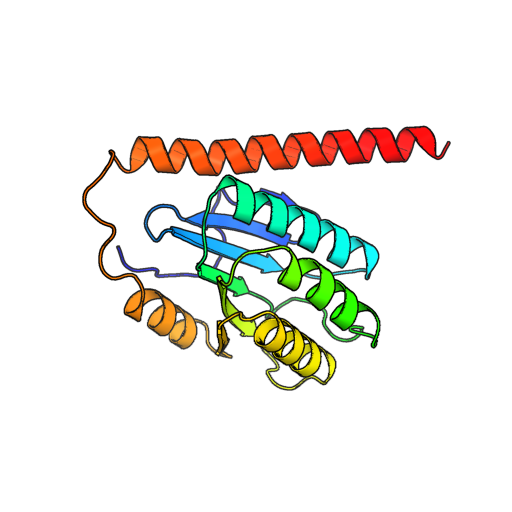 1
ATOM 903 N N . HIS A 1 117 ? 9.314 -6.923 6.326 1.00 91.62 117 HIS A N 1
ATOM 904 C CA . HIS A 1 117 ? 7.875 -6.987 6.069 1.00 91.62 117 HIS A CA 1
ATOM 905 C C . HIS A 1 117 ? 7.410 -8.412 5.754 1.00 91.62 117 HIS A C 1
ATOM 907 O O . HIS A 1 117 ? 8.074 -9.170 5.040 1.00 91.62 117 HIS A O 1
ATOM 913 N N . CYS A 1 118 ? 6.212 -8.757 6.221 1.00 93.31 118 CYS A N 1
ATOM 914 C CA . CYS A 1 118 ? 5.505 -9.948 5.760 1.00 93.31 118 CYS A CA 1
ATOM 915 C C . CYS A 1 118 ? 4.733 -9.579 4.493 1.00 93.31 118 CYS A C 1
ATOM 917 O O . CYS A 1 118 ? 3.929 -8.650 4.527 1.00 93.31 118 CYS A O 1
ATOM 919 N N . VAL A 1 119 ? 4.976 -10.277 3.384 1.00 92.62 119 VAL A N 1
ATOM 920 C CA . VAL A 1 119 ? 4.354 -9.956 2.091 1.00 92.62 119 VAL A CA 1
ATOM 921 C C . VAL A 1 119 ? 3.632 -11.176 1.539 1.00 92.62 119 VAL A C 1
ATOM 923 O O . VAL A 1 119 ? 4.294 -12.163 1.190 1.00 92.62 119 VAL A O 1
ATOM 926 N N . ASP A 1 120 ? 2.313 -11.049 1.408 1.00 93.00 120 ASP A N 1
ATOM 927 C CA . ASP A 1 120 ? 1.406 -12.041 0.832 1.00 93.00 120 ASP A CA 1
ATOM 928 C C . ASP A 1 120 ? 0.865 -11.523 -0.502 1.00 93.00 120 ASP A C 1
ATOM 930 O O . ASP A 1 120 ? 0.390 -10.391 -0.605 1.00 93.00 120 ASP A O 1
ATOM 934 N N . VAL A 1 121 ? 0.967 -12.339 -1.550 1.00 91.31 121 VAL A N 1
ATOM 935 C CA . VAL A 1 121 ? 0.603 -11.948 -2.917 1.00 91.31 121 VAL A CA 1
ATOM 936 C C . VAL A 1 121 ? -0.561 -12.801 -3.387 1.00 91.31 121 VAL A C 1
ATOM 938 O O . VAL A 1 121 ? -0.526 -14.025 -3.292 1.00 91.31 121 VAL A O 1
ATOM 941 N N . HIS A 1 122 ? -1.578 -12.143 -3.927 1.00 92.81 122 HIS A N 1
ATOM 942 C CA . HIS A 1 122 ? -2.807 -12.750 -4.405 1.00 92.81 122 HIS A CA 1
ATOM 943 C C . HIS A 1 122 ? -3.094 -12.286 -5.835 1.00 92.81 122 HIS A C 1
ATOM 945 O O . HIS A 1 122 ? -2.864 -11.129 -6.194 1.00 92.81 122 HIS A O 1
ATOM 951 N N . CYS A 1 123 ? -3.646 -13.183 -6.646 1.00 89.75 123 CYS A N 1
ATOM 952 C CA . CYS A 1 123 ? -4.172 -12.865 -7.976 1.00 89.75 123 CYS A CA 1
ATOM 953 C C . CYS A 1 123 ? -5.693 -12.643 -7.977 1.00 89.75 123 CYS A C 1
ATOM 955 O O . CYS A 1 123 ? -6.230 -11.967 -8.856 1.00 89.75 123 CYS A O 1
ATOM 957 N N . GLU A 1 124 ? -6.382 -13.150 -6.953 1.00 91.75 124 GLU A N 1
ATOM 958 C CA . GLU A 1 124 ? -7.828 -13.057 -6.793 1.00 91.75 124 GLU A CA 1
ATOM 959 C C . GLU A 1 124 ? -8.208 -12.223 -5.570 1.00 91.75 124 GLU A C 1
ATOM 961 O O . GLU A 1 124 ? -7.689 -12.411 -4.468 1.00 91.75 124 GLU A O 1
ATOM 966 N N . GLU A 1 125 ? -9.174 -11.321 -5.753 1.00 92.69 125 GLU A N 1
ATOM 967 C CA . GLU A 1 125 ? -9.647 -10.435 -4.685 1.00 92.69 125 GLU A CA 1
ATOM 968 C C . GLU A 1 125 ? -10.272 -11.226 -3.524 1.00 92.69 125 GLU A C 1
ATOM 970 O O . GLU A 1 125 ? -10.041 -10.894 -2.364 1.00 92.69 125 GLU A O 1
ATOM 975 N N . ALA A 1 126 ? -10.993 -12.312 -3.820 1.00 92.94 126 ALA A N 1
ATOM 976 C CA . ALA A 1 126 ? -11.604 -13.172 -2.807 1.00 92.94 126 ALA A CA 1
ATOM 977 C C . ALA A 1 126 ? -10.560 -13.833 -1.890 1.00 92.94 126 ALA A C 1
ATOM 979 O O . ALA A 1 126 ? -10.740 -13.860 -0.673 1.00 92.94 126 ALA A O 1
ATOM 980 N N . SER A 1 127 ? -9.448 -14.309 -2.461 1.00 93.00 127 SER A N 1
ATOM 981 C CA . SER A 1 127 ? -8.340 -14.909 -1.708 1.00 93.00 127 SER A CA 1
ATOM 982 C C . SER A 1 127 ? -7.690 -13.897 -0.760 1.00 93.00 127 SER A C 1
ATOM 984 O O . SER A 1 127 ? -7.487 -14.191 0.419 1.00 93.00 127 SER A O 1
ATOM 986 N N . LEU A 1 128 ? -7.443 -12.673 -1.239 1.00 92.75 128 LEU A N 1
ATOM 987 C CA . LEU A 1 128 ? -6.886 -11.608 -0.407 1.00 92.75 128 LEU A CA 1
ATOM 988 C C . LEU A 1 128 ? -7.849 -11.215 0.720 1.00 92.75 128 LEU A C 1
ATOM 990 O O . LEU A 1 128 ? -7.437 -11.076 1.870 1.00 92.75 128 LEU A O 1
ATOM 994 N N . ILE A 1 129 ? -9.140 -11.065 0.415 1.00 91.56 129 ILE A N 1
ATOM 995 C CA . ILE A 1 129 ? -10.165 -10.757 1.420 1.00 91.56 129 ILE A CA 1
ATOM 996 C C . ILE A 1 129 ? -10.223 -11.850 2.494 1.00 91.56 129 ILE A C 1
ATOM 998 O O . ILE A 1 129 ? -10.321 -11.533 3.681 1.00 91.56 129 ILE A O 1
ATOM 1002 N N . ALA A 1 130 ? -10.136 -13.124 2.104 1.00 90.75 130 ALA A N 1
ATOM 1003 C CA . ALA A 1 130 ? -10.089 -14.233 3.050 1.00 90.75 130 ALA A CA 1
ATOM 1004 C C . ALA A 1 130 ? -8.861 -14.140 3.971 1.00 90.75 130 ALA A C 1
ATOM 1006 O O . ALA A 1 130 ? -9.010 -14.275 5.185 1.00 90.75 130 ALA A O 1
ATOM 1007 N N . ALA A 1 131 ? -7.680 -13.829 3.425 1.00 90.38 131 ALA A N 1
ATOM 1008 C CA . ALA A 1 131 ? -6.456 -13.644 4.206 1.00 90.38 131 ALA A CA 1
ATOM 1009 C C . ALA A 1 131 ? -6.563 -12.467 5.196 1.00 90.38 131 ALA A C 1
ATOM 1011 O O . ALA A 1 131 ? -6.252 -12.618 6.381 1.00 90.38 131 ALA A O 1
ATOM 1012 N N . LEU A 1 132 ? -7.085 -11.320 4.747 1.00 88.69 132 LEU A N 1
ATOM 1013 C CA . LEU A 1 132 ? -7.321 -10.164 5.615 1.00 88.69 132 LEU A CA 1
ATOM 1014 C C . LEU A 1 132 ? -8.318 -10.485 6.742 1.00 88.69 132 LEU A C 1
ATOM 1016 O O . LEU A 1 132 ? -8.089 -10.132 7.899 1.00 88.69 132 LEU A O 1
ATOM 1020 N N . ASN A 1 133 ? -9.413 -11.183 6.430 1.00 86.31 133 ASN A N 1
ATOM 1021 C CA . ASN A 1 133 ? -10.435 -11.549 7.414 1.00 86.31 133 ASN A CA 1
ATOM 1022 C C . ASN A 1 133 ? -9.961 -12.598 8.416 1.00 86.31 133 ASN A C 1
ATOM 1024 O O . ASN A 1 133 ? -10.280 -12.485 9.599 1.00 86.31 133 ASN A O 1
ATOM 1028 N N . ALA A 1 134 ? -9.171 -13.580 7.974 1.00 84.31 134 ALA A N 1
ATOM 1029 C CA . ALA A 1 134 ? -8.537 -14.546 8.867 1.00 84.31 134 ALA A CA 1
ATOM 1030 C C . ALA A 1 134 ? -7.644 -13.846 9.903 1.00 84.31 134 ALA A C 1
ATOM 1032 O O . ALA A 1 134 ? -7.485 -14.328 11.026 1.00 84.31 134 ALA A O 1
ATOM 1033 N N . ARG A 1 135 ? -7.100 -12.671 9.554 1.00 75.75 135 ARG A N 1
ATOM 1034 C CA . ARG A 1 135 ? -6.267 -11.876 10.452 1.00 75.75 135 ARG A CA 1
ATOM 1035 C C . ARG A 1 135 ? -7.050 -10.949 11.382 1.00 75.75 135 ARG A C 1
ATOM 1037 O O . ARG A 1 135 ? -6.596 -10.740 12.509 1.00 75.75 135 ARG A O 1
ATOM 1044 N N . ALA A 1 136 ? -8.186 -10.418 10.931 1.00 62.38 136 ALA A N 1
ATOM 1045 C CA . ALA A 1 136 ? -8.943 -9.331 11.564 1.00 62.38 136 ALA A CA 1
ATOM 1046 C C . ALA A 1 136 ? -9.648 -9.662 12.911 1.00 62.38 136 ALA A C 1
ATOM 1048 O O . ALA A 1 136 ? -10.494 -8.892 13.372 1.00 62.38 136 ALA A O 1
ATOM 1049 N N . LEU A 1 137 ? -9.330 -10.773 13.584 1.00 54.03 137 LEU A N 1
ATOM 1050 C CA . LEU A 1 137 ? -9.942 -11.156 14.869 1.00 54.03 137 LEU A CA 1
ATOM 1051 C C . LEU A 1 137 ? -9.589 -10.198 16.030 1.00 54.03 137 LEU A C 1
ATOM 1053 O O . LEU A 1 137 ? -8.467 -9.704 16.134 1.00 54.03 137 LEU A O 1
ATOM 1057 N N . PRO A 1 138 ? -10.545 -10.008 16.957 1.00 48.03 138 PRO A N 1
ATOM 1058 C CA . PRO A 1 138 ? -11.390 -8.828 17.074 1.00 48.03 138 PRO A CA 1
ATOM 1059 C C . PRO A 1 138 ? -10.642 -7.627 17.670 1.00 48.03 138 PRO A C 1
ATOM 1061 O O . PRO A 1 138 ? -9.951 -7.748 18.682 1.00 48.03 138 PRO A O 1
ATOM 1064 N N . ALA A 1 139 ? -10.849 -6.442 17.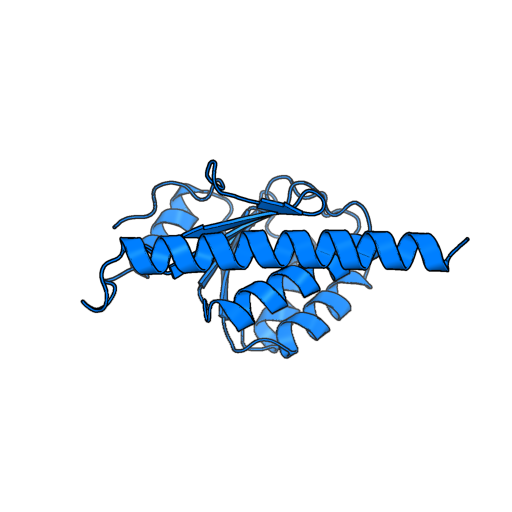088 1.00 48.41 139 ALA A N 1
ATOM 1065 C CA . ALA A 1 139 ? -10.411 -5.177 17.669 1.00 48.41 139 ALA A CA 1
ATOM 1066 C C . ALA A 1 139 ? -10.796 -5.117 19.159 1.00 48.41 139 ALA A C 1
ATOM 1068 O O . ALA A 1 139 ? -11.975 -5.193 19.514 1.00 48.41 139 ALA A O 1
ATOM 1069 N N . ALA A 1 140 ? -9.785 -5.026 20.026 1.00 44.00 140 ALA A N 1
ATOM 1070 C CA . ALA A 1 140 ? -9.954 -4.896 21.464 1.00 44.00 140 ALA A CA 1
ATOM 1071 C C . ALA A 1 140 ? -10.972 -3.787 21.775 1.00 44.00 140 ALA A C 1
ATOM 1073 O O . ALA A 1 140 ? -10.875 -2.678 21.242 1.00 44.00 140 ALA A O 1
ATOM 1074 N N . ARG A 1 141 ? -11.954 -4.102 22.631 1.00 48.41 141 ARG A N 1
ATOM 1075 C CA . ARG A 1 141 ? -12.947 -3.156 23.159 1.00 48.41 141 ARG A CA 1
ATOM 1076 C C . ARG A 1 141 ? -12.211 -1.973 23.800 1.00 48.41 141 ARG A C 1
ATOM 1078 O O . ARG A 1 141 ? -11.722 -2.085 24.917 1.00 48.41 141 ARG A O 1
ATOM 1085 N N . GLY A 1 142 ? -12.108 -0.854 23.092 1.00 47.75 142 GLY A N 1
ATOM 1086 C CA . GLY A 1 142 ? -11.414 0.333 23.583 1.00 47.75 142 GLY A CA 1
ATOM 1087 C C . GLY A 1 142 ? -11.593 1.520 22.642 1.00 47.75 142 GLY A C 1
ATOM 1088 O O . GLY A 1 142 ? -11.144 1.476 21.498 1.00 47.75 142 GLY A O 1
ATOM 1089 N N . ALA A 1 143 ? -12.229 2.571 23.168 1.00 46.03 143 ALA A N 1
ATOM 1090 C CA . ALA A 1 143 ? -12.691 3.808 22.525 1.00 46.03 143 ALA A CA 1
ATOM 1091 C C . ALA A 1 143 ? -13.812 3.641 21.468 1.00 46.03 143 ALA A C 1
ATOM 1093 O O . ALA A 1 143 ? -13.744 2.753 20.616 1.00 46.03 143 ALA A O 1
ATOM 1094 N N . PRO A 1 144 ? -14.863 4.489 21.500 1.00 53.66 144 PRO A N 1
ATOM 1095 C CA . PRO A 1 144 ? -15.979 4.390 20.566 1.00 53.66 144 PRO A CA 1
ATOM 1096 C C . PRO A 1 144 ? -15.489 4.593 19.125 1.00 53.66 144 PRO A C 1
ATOM 1098 O O . PRO A 1 144 ? -14.952 5.644 18.777 1.00 53.66 144 PRO A O 1
ATOM 1101 N N . LEU A 1 145 ? -15.708 3.572 18.288 1.00 51.81 145 LEU A N 1
ATOM 1102 C CA . LEU A 1 145 ? -15.294 3.459 16.879 1.00 51.81 145 LEU A CA 1
ATOM 1103 C C . LEU A 1 145 ? -15.449 4.756 1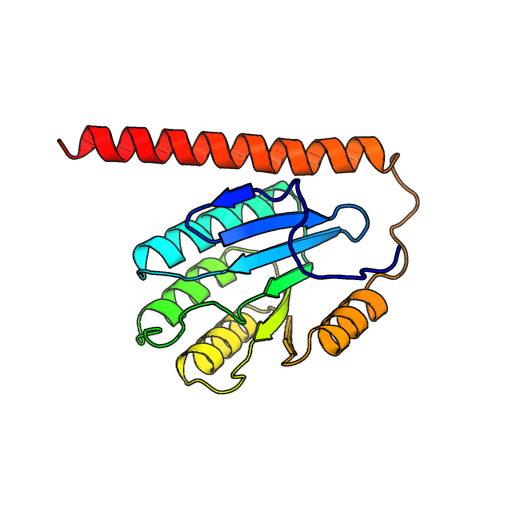6.065 1.00 51.81 145 LEU A C 1
ATOM 1105 O O . LEU A 1 145 ? -14.579 5.087 15.268 1.00 51.81 145 LEU A O 1
ATOM 1109 N N . ARG A 1 146 ? -16.520 5.526 16.300 1.00 50.34 146 ARG A N 1
ATOM 1110 C CA . ARG A 1 146 ? -16.796 6.786 15.590 1.00 50.34 146 ARG A CA 1
ATOM 1111 C C . ARG A 1 146 ? -15.755 7.884 15.833 1.00 50.34 146 ARG A C 1
ATOM 1113 O O . ARG A 1 146 ? -15.449 8.620 14.902 1.00 50.34 146 ARG A O 1
ATOM 1120 N N . GLN A 1 147 ? -15.201 7.997 17.042 1.00 51.84 147 GLN A N 1
ATOM 1121 C CA . GLN A 1 147 ? -14.175 9.008 17.334 1.00 51.84 147 GLN A CA 1
ATOM 1122 C C . GLN A 1 147 ? -12.839 8.670 16.663 1.00 51.84 147 GLN A C 1
ATOM 1124 O O . GLN A 1 147 ? -12.151 9.573 16.197 1.00 51.84 147 GLN A O 1
ATOM 1129 N N . ARG A 1 148 ? -12.503 7.377 16.553 1.00 54.81 148 ARG A N 1
ATOM 1130 C CA . ARG A 1 148 ? -11.275 6.909 15.888 1.00 54.81 148 ARG A CA 1
ATOM 1131 C C . ARG A 1 148 ? -11.379 7.007 14.361 1.00 54.81 148 ARG A C 1
ATOM 1133 O O . ARG A 1 148 ? -10.456 7.520 13.741 1.00 54.81 148 ARG A O 1
ATOM 1140 N N . LEU A 1 149 ? -12.536 6.643 13.792 1.00 53.44 149 LEU A N 1
ATOM 1141 C CA . LEU A 1 149 ? -12.848 6.804 12.361 1.00 53.44 149 LEU A CA 1
ATOM 1142 C C . LEU A 1 149 ? -12.737 8.263 11.892 1.00 53.44 149 LEU A C 1
ATOM 1144 O O . LEU A 1 149 ? -12.153 8.564 10.851 1.00 53.44 149 LEU A O 1
ATOM 1148 N N . ALA A 1 150 ? -13.262 9.194 12.694 1.00 59.12 150 ALA A N 1
ATOM 1149 C CA . ALA A 1 150 ? -13.150 10.618 12.404 1.00 59.12 150 ALA A CA 1
ATOM 1150 C C . ALA A 1 150 ? -11.694 11.112 12.465 1.00 59.12 150 ALA A C 1
ATOM 1152 O O . ALA A 1 150 ? -11.318 11.987 11.690 1.00 59.12 150 ALA A O 1
ATOM 1153 N N . GLN A 1 151 ? -10.867 10.549 13.352 1.00 65.94 151 GLN A N 1
ATOM 1154 C CA . GLN A 1 151 ? -9.471 10.955 13.510 1.00 65.94 151 GLN A CA 1
ATOM 1155 C C . GLN A 1 151 ? -8.599 10.524 12.327 1.00 65.94 151 GLN A C 1
ATOM 1157 O O . GLN A 1 151 ? -7.915 11.379 11.771 1.00 65.94 151 GLN A O 1
ATOM 1162 N N . SER A 1 152 ? -8.648 9.265 11.883 1.00 68.50 152 SER A N 1
ATOM 1163 C CA . SER A 1 152 ? -7.790 8.809 10.776 1.00 68.50 152 SER A CA 1
ATOM 1164 C C . SER A 1 152 ? -8.175 9.440 9.438 1.00 68.50 152 SER A C 1
ATOM 1166 O O . SER A 1 152 ? -7.301 9.876 8.690 1.00 68.50 152 SER A O 1
ATOM 1168 N N . SER A 1 153 ? -9.476 9.590 9.161 1.00 70.00 153 SER A N 1
ATOM 1169 C CA . SER A 1 153 ? -9.949 10.313 7.970 1.00 70.00 153 SER A CA 1
ATOM 1170 C C . SER A 1 153 ? -9.522 11.788 7.991 1.00 70.00 153 SER A C 1
ATOM 1172 O O . SER A 1 153 ? -9.063 12.331 6.983 1.00 70.00 153 SER A O 1
ATOM 1174 N N . LEU A 1 154 ? -9.585 12.448 9.153 1.00 74.12 154 LEU A N 1
ATOM 1175 C CA . LEU A 1 154 ? -9.148 13.838 9.297 1.00 74.12 154 LEU A CA 1
ATOM 1176 C C . LEU A 1 154 ? -7.623 13.987 9.185 1.00 74.12 154 LEU A C 1
ATOM 1178 O O . LEU A 1 154 ? -7.162 14.959 8.582 1.00 74.12 154 LEU A O 1
ATOM 1182 N N . VAL A 1 155 ? -6.850 13.020 9.693 1.00 78.75 155 VAL A N 1
ATOM 1183 C CA . VAL A 1 155 ? -5.392 12.934 9.505 1.00 78.75 155 VAL A CA 1
ATOM 1184 C C . VAL A 1 155 ? -5.058 12.818 8.022 1.00 78.75 155 VAL A C 1
ATOM 1186 O O . VAL A 1 155 ? -4.308 13.652 7.520 1.00 78.75 155 VAL A O 1
ATOM 1189 N N . LEU A 1 156 ? -5.677 11.877 7.300 1.00 78.44 156 LEU A N 1
ATOM 1190 C CA . LEU A 1 156 ? -5.473 11.712 5.859 1.00 78.44 156 LEU A CA 1
ATOM 1191 C C . LEU A 1 156 ? -5.795 13.003 5.090 1.00 78.44 156 LEU A C 1
ATOM 1193 O O . LEU A 1 156 ? -4.991 13.463 4.280 1.00 78.44 156 LEU A O 1
ATOM 1197 N N . ARG A 1 157 ? -6.939 13.641 5.377 1.00 78.38 157 ARG A N 1
ATOM 1198 C CA . ARG A 1 157 ? -7.363 14.882 4.696 1.00 78.38 157 ARG A CA 1
ATOM 1199 C C . ARG A 1 157 ? -6.471 16.075 5.024 1.00 78.38 157 ARG A C 1
ATOM 1201 O O . ARG A 1 157 ? -6.316 16.981 4.203 1.00 78.38 157 ARG A O 1
ATOM 1208 N N . ARG A 1 158 ? -5.926 16.144 6.240 1.00 82.62 158 ARG A N 1
ATOM 1209 C CA . ARG A 1 158 ? -4.968 17.190 6.620 1.00 82.62 158 ARG A CA 1
ATOM 1210 C C . ARG A 1 158 ? -3.628 16.955 5.936 1.00 82.62 158 ARG A C 1
ATOM 1212 O O . ARG A 1 158 ? -3.063 17.903 5.404 1.00 82.62 158 ARG A O 1
ATOM 1219 N N . LEU A 1 159 ? -3.173 15.708 5.909 1.00 81.31 159 LEU A N 1
ATOM 1220 C CA . LEU A 1 159 ? -1.923 15.319 5.282 1.00 81.31 159 LEU A CA 1
ATOM 1221 C C . LEU A 1 159 ? -1.936 15.610 3.778 1.00 81.31 159 LEU A C 1
ATOM 1223 O O . LEU A 1 159 ? -1.042 16.294 3.290 1.00 81.31 159 LEU A O 1
ATOM 1227 N N . ALA A 1 160 ? -2.989 15.192 3.073 1.00 76.94 160 ALA A N 1
ATOM 1228 C CA . ALA A 1 160 ? -3.147 15.457 1.645 1.00 76.94 160 ALA A CA 1
ATOM 1229 C C . ALA A 1 160 ? -3.065 16.960 1.321 1.00 76.94 160 ALA A C 1
ATOM 1231 O O . ALA A 1 160 ? -2.301 17.366 0.452 1.00 76.94 160 ALA A O 1
ATOM 1232 N N . ARG A 1 161 ? -3.747 17.807 2.108 1.00 81.50 161 ARG A N 1
ATOM 1233 C CA . ARG A 1 161 ? -3.669 19.272 1.958 1.00 81.50 161 ARG A CA 1
ATOM 1234 C C . ARG A 1 161 ? -2.265 19.827 2.202 1.00 81.50 161 ARG A C 1
ATOM 1236 O O . ARG A 1 161 ? -1.833 20.718 1.481 1.00 81.50 161 ARG A O 1
ATOM 1243 N N . THR A 1 162 ? -1.544 19.328 3.206 1.00 82.81 162 THR A N 1
ATOM 1244 C CA . THR A 1 162 ? -0.150 19.739 3.454 1.00 82.81 162 THR A CA 1
ATOM 1245 C C . THR A 1 162 ? 0.741 19.409 2.258 1.00 82.81 162 THR A C 1
ATOM 1247 O O . THR A 1 162 ? 1.576 20.225 1.866 1.00 82.81 162 THR A O 1
ATOM 1250 N N . TRP A 1 163 ? 0.549 18.235 1.662 1.00 80.50 163 TRP A N 1
ATOM 1251 C CA . TRP A 1 163 ? 1.292 17.796 0.486 1.00 80.50 163 TRP A CA 1
ATOM 1252 C C . TRP A 1 163 ? 0.974 18.630 -0.762 1.00 80.50 163 TRP A C 1
ATOM 1254 O O . TRP A 1 163 ? 1.906 19.050 -1.452 1.00 80.50 163 TRP A O 1
ATOM 1264 N N . ASP A 1 164 ? -0.293 18.986 -0.985 1.00 78.12 164 ASP A N 1
ATOM 1265 C CA . ASP A 1 164 ? -0.689 19.914 -2.056 1.00 78.12 164 ASP A CA 1
ATOM 1266 C C . ASP A 1 164 ? -0.019 21.294 -1.904 1.00 78.12 164 ASP A C 1
ATOM 1268 O O . ASP A 1 164 ? 0.466 21.879 -2.882 1.00 78.12 164 ASP A O 1
ATOM 1272 N N . THR A 1 165 ? 0.091 21.799 -0.670 1.00 76.38 165 THR A N 1
ATOM 1273 C CA . THR A 1 165 ? 0.784 23.065 -0.375 1.00 76.38 165 THR A CA 1
ATOM 1274 C C . THR A 1 165 ? 2.295 22.961 -0.599 1.00 76.38 165 THR A C 1
ATOM 1276 O O . THR A 1 165 ? 2.870 23.821 -1.267 1.00 76.38 165 THR A O 1
ATOM 1279 N N . ARG A 1 166 ? 2.950 21.895 -0.105 1.00 75.62 166 ARG A N 1
ATOM 1280 C CA . ARG A 1 166 ? 4.391 21.643 -0.335 1.00 75.62 166 ARG A CA 1
ATOM 1281 C C . ARG A 1 166 ? 4.714 21.572 -1.827 1.00 75.62 166 ARG A C 1
ATOM 1283 O O . ARG A 1 166 ? 5.764 22.042 -2.259 1.00 75.62 166 ARG A O 1
ATOM 1290 N N . ARG A 1 167 ? 3.820 20.983 -2.622 1.00 69.00 167 ARG A N 1
ATOM 1291 C CA . ARG A 1 167 ? 3.963 20.907 -4.077 1.00 69.00 167 ARG A CA 1
ATOM 1292 C C . AR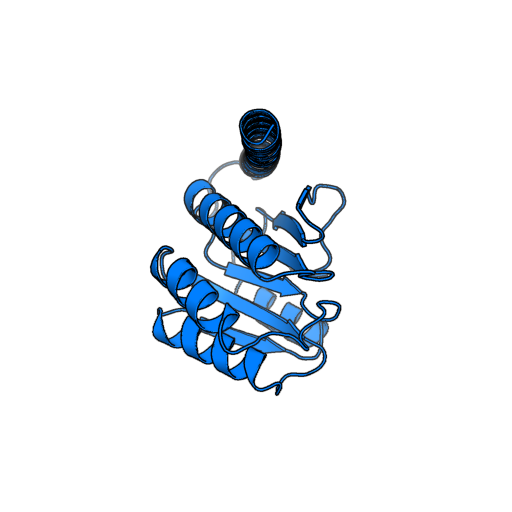G A 1 167 ? 3.833 22.278 -4.733 1.00 69.00 167 ARG A C 1
ATOM 1294 O O . ARG A 1 167 ? 4.651 22.620 -5.580 1.00 69.00 167 ARG A O 1
ATOM 1301 N N . SER A 1 168 ? 2.828 23.055 -4.339 1.00 65.00 168 SER A N 1
ATOM 1302 C CA . SER A 1 168 ? 2.604 24.400 -4.883 1.00 65.00 168 SER A CA 1
ATOM 1303 C C . SER A 1 168 ? 3.794 25.326 -4.602 1.00 65.00 168 SER A C 1
ATOM 1305 O O . SER A 1 168 ? 4.215 26.052 -5.498 1.00 65.00 168 SER A O 1
ATOM 1307 N N . GLY A 1 169 ? 4.400 25.218 -3.412 1.00 62.34 169 GLY A N 1
ATOM 1308 C CA . GLY A 1 169 ? 5.639 25.923 -3.061 1.00 62.34 169 GLY A CA 1
ATOM 1309 C C . GLY A 1 169 ? 6.848 25.487 -3.900 1.00 62.34 169 GLY A C 1
ATOM 1310 O O . GLY A 1 169 ? 7.537 26.328 -4.472 1.00 62.34 169 GLY A O 1
ATOM 1311 N N . ARG A 1 170 ? 7.047 24.173 -4.085 1.00 59.28 170 ARG A N 1
ATOM 1312 C CA . ARG A 1 170 ? 8.126 23.641 -4.945 1.00 59.28 170 ARG A CA 1
ATOM 1313 C C . ARG A 1 170 ? 7.980 24.031 -6.422 1.00 59.28 170 ARG A C 1
ATOM 1315 O O . ARG A 1 170 ? 8.975 24.161 -7.126 1.00 59.28 170 ARG A O 1
ATOM 1322 N N . LEU A 1 171 ? 6.752 24.223 -6.905 1.00 54.50 171 LEU A N 1
ATOM 1323 C CA . LEU A 1 171 ? 6.490 24.707 -8.265 1.00 54.50 171 LEU A CA 1
ATOM 1324 C C . LEU A 1 171 ? 6.730 26.218 -8.416 1.00 54.50 171 LEU A C 1
ATOM 1326 O O . LEU A 1 171 ? 7.018 26.661 -9.526 1.00 54.50 171 LEU A O 1
ATOM 1330 N N . SER A 1 172 ? 6.625 27.001 -7.336 1.00 51.88 172 SER A N 1
ATOM 1331 C CA . SER A 1 172 ? 6.929 28.439 -7.354 1.00 51.88 172 SER A CA 1
ATOM 1332 C C . SER A 1 172 ? 8.419 28.764 -7.236 1.00 51.88 172 SER A C 1
ATOM 1334 O O . SER A 1 172 ? 8.829 29.806 -7.726 1.00 51.88 172 SER A O 1
ATOM 1336 N N . GLU A 1 173 ? 9.226 27.883 -6.636 1.00 49.12 173 GLU A N 1
ATOM 1337 C CA . GLU A 1 173 ? 10.682 28.072 -6.488 1.00 49.12 173 GLU A CA 1
ATOM 1338 C C . GLU A 1 173 ? 11.486 27.695 -7.748 1.00 49.12 173 GLU A C 1
ATOM 1340 O O . GLU A 1 173 ? 12.648 28.065 -7.868 1.00 49.12 173 GLU A O 1
ATOM 1345 N N . ASN A 1 174 ? 10.870 26.991 -8.703 1.00 44.12 174 ASN A N 1
ATOM 1346 C CA . ASN A 1 174 ? 11.479 26.596 -9.982 1.00 44.12 174 ASN A CA 1
ATOM 1347 C C . ASN A 1 174 ? 11.057 27.499 -11.166 1.00 44.12 174 ASN A C 1
ATOM 1349 O O . ASN A 1 174 ? 11.078 27.056 -12.317 1.00 44.12 174 ASN A O 1
ATOM 1353 N N . ARG A 1 175 ? 10.636 28.740 -10.897 1.00 43.72 175 ARG A N 1
ATOM 1354 C CA . ARG A 1 175 ? 10.399 29.792 -11.901 1.00 43.72 175 ARG A CA 1
ATOM 1355 C C . ARG A 1 175 ? 11.396 30.922 -11.721 1.00 43.72 175 ARG A C 1
ATOM 1357 O O . ARG A 1 175 ? 11.828 31.451 -12.766 1.00 43.72 175 ARG A O 1
#

pLDDT: mean 76.92, std 13.66, range [42.78, 93.5]

Secondary structure (DSSP, 8-state):
------S--TTPEEETTEEEEEETTTTEEEEEES---SHHHHHHHHHHHHHHHHHH---EEEEE-TTS--TT--TTHHHHHHHHHTTSPP-EEEEE-S-S--HHHHHHHHHHHHTT-EEEEESSHHHHHHHHHHH-PPPPS-S-HHHHHHHHHHHHHHHHHHHHHHHHHHHHTT-

Radius of gyration: 16.14 Å; chains: 1; bounding box: 33×45×41 Å

Sequence (175 aa):
MSITSIKPGPDAIEYFGVRVEVRDDCRILIVRASGFQTPSRASECFEFLQEVLELTGIRDLALDLRHAYWPAISDDIAPLIGEHAAKIPAARIFILCRCTHSPGMDSAIRTLRRAGHCVDVHCEEASLIAALNARALPAARGAPLRQRLAQSSLVLRRLARTWDTRRSGRLSENR

Organism: NCBI:txid2029849

Foldseek 3Di:
DADPFLPDDPLWDDDLQKTWDQDLQQLEIRIEHQEDPDLVSVLVVLVLVLVLCVVSVRAEYEYECANYDDPPLDVPNLVSLLVSLLSHPAHEYEYAYQDCDDPSNVSNVVSNVVSVYHYHYDPDRVVSSVVSRVVRPDDPPDDDSVVSNVVSSVVSVVSVVVVVVVVVVVVVVVD